Protein AF-A0A1B6GFU1-F1 (afdb_monomer)

Sequence (150 aa):
PLQGCITVLNVLLSLDSAALSLSDLARARELQTTMQTTSKVTQACTLTSIEDAWEVLEELLKCGEVHLALQWFHHSDLINVQHSSQMLLLIGQLLLDLLERGQDISAQELLQLLPSELAVQICENILTRAQSVSCLQQIVHFLQSQATKP

Mean predicted aligned error: 14.7 Å

Structure (mmCIF, N/CA/C/O backbone):
data_AF-A0A1B6GFU1-F1
#
_entry.id   AF-A0A1B6GFU1-F1
#
loop_
_atom_site.group_PDB
_atom_site.id
_atom_site.type_symbol
_atom_site.label_atom_id
_atom_site.label_alt_id
_atom_site.label_comp_id
_atom_site.label_asym_id
_atom_site.label_entity_id
_atom_site.label_seq_id
_atom_site.pdbx_PDB_ins_code
_atom_site.Cartn_x
_atom_site.Cartn_y
_atom_site.Cartn_z
_atom_site.occupancy
_atom_site.B_iso_or_equiv
_atom_site.auth_seq_id
_atom_site.auth_comp_id
_atom_site.auth_asym_id
_atom_site.auth_atom_id
_atom_site.pdbx_PDB_model_num
ATOM 1 N N . PRO A 1 1 ? 34.380 -7.833 -25.700 1.00 48.19 1 PRO A N 1
ATOM 2 C CA . PRO A 1 1 ? 33.732 -7.748 -24.365 1.00 48.19 1 PRO A CA 1
ATOM 3 C C . PRO A 1 1 ? 33.419 -6.302 -23.940 1.00 48.19 1 PRO A C 1
ATOM 5 O O . PRO A 1 1 ? 32.249 -5.962 -23.846 1.00 48.19 1 PRO A O 1
ATOM 8 N N . LEU A 1 2 ? 34.431 -5.436 -23.781 1.00 40.66 2 LEU A N 1
ATOM 9 C CA . LEU A 1 2 ? 34.266 -4.024 -23.383 1.00 40.66 2 LEU A CA 1
ATOM 10 C C . LEU A 1 2 ? 33.412 -3.193 -24.354 1.00 40.66 2 LEU A C 1
ATOM 12 O O . LEU A 1 2 ? 32.540 -2.453 -23.913 1.00 40.66 2 LEU A O 1
ATOM 16 N N . GLN A 1 3 ? 33.600 -3.377 -25.666 1.00 47.41 3 GLN A N 1
ATOM 17 C CA . GLN A 1 3 ? 32.795 -2.698 -26.690 1.00 47.41 3 GLN A CA 1
ATOM 18 C C . GLN A 1 3 ? 31.293 -2.994 -26.534 1.00 47.41 3 GLN A C 1
ATOM 20 O O . GLN A 1 3 ? 30.478 -2.089 -26.645 1.00 47.41 3 GLN A O 1
ATOM 25 N N . GLY A 1 4 ? 30.937 -4.246 -26.214 1.00 50.28 4 GLY A N 1
ATOM 26 C CA . GLY A 1 4 ? 29.546 -4.662 -26.009 1.00 50.28 4 GLY A CA 1
ATOM 27 C C . GLY A 1 4 ? 28.920 -4.031 -24.766 1.00 50.28 4 GLY A C 1
ATOM 28 O O . GLY A 1 4 ? 27.775 -3.595 -24.818 1.00 50.28 4 GLY A O 1
ATOM 29 N N . CYS A 1 5 ? 29.685 -3.893 -23.678 1.00 49.19 5 CYS A N 1
ATOM 30 C CA . CYS A 1 5 ? 29.224 -3.201 -22.471 1.00 49.19 5 CYS A CA 1
ATOM 31 C C . CYS A 1 5 ? 28.971 -1.706 -22.727 1.00 49.19 5 CYS A C 1
ATOM 33 O O . CYS A 1 5 ? 27.973 -1.167 -22.258 1.00 49.19 5 CYS A O 1
ATOM 35 N N . ILE A 1 6 ? 29.838 -1.048 -23.505 1.00 50.94 6 ILE A N 1
ATOM 36 C CA . ILE A 1 6 ? 29.681 0.367 -23.879 1.00 50.94 6 ILE A CA 1
ATOM 37 C C . ILE A 1 6 ? 28.437 0.564 -24.759 1.00 50.94 6 ILE A C 1
ATOM 39 O O . ILE A 1 6 ? 27.685 1.515 -24.557 1.00 50.94 6 ILE A O 1
ATOM 43 N N . THR A 1 7 ? 28.167 -0.352 -25.694 1.00 55.56 7 THR A N 1
ATOM 44 C CA . THR A 1 7 ? 26.957 -0.309 -26.530 1.00 55.56 7 THR A CA 1
ATOM 45 C C . THR A 1 7 ? 25.678 -0.464 -25.703 1.00 55.56 7 THR A C 1
ATOM 47 O O . THR A 1 7 ? 24.736 0.295 -25.911 1.00 55.56 7 THR A O 1
ATOM 50 N N . VAL A 1 8 ? 25.650 -1.379 -24.728 1.00 57.34 8 VAL A N 1
ATOM 51 C CA . VAL A 1 8 ? 24.498 -1.555 -23.824 1.00 57.34 8 VAL A CA 1
ATOM 52 C C . VAL A 1 8 ? 24.265 -0.309 -22.963 1.00 57.34 8 VAL A C 1
ATOM 54 O O . VAL A 1 8 ? 23.133 0.158 -22.868 1.00 57.34 8 VAL A O 1
ATOM 57 N N . LEU A 1 9 ? 25.325 0.277 -22.394 1.00 55.69 9 LEU A N 1
ATOM 58 C CA . LEU A 1 9 ? 25.231 1.506 -21.595 1.00 55.69 9 LEU A CA 1
ATOM 59 C C . LEU A 1 9 ? 24.736 2.702 -22.417 1.00 55.69 9 LEU A C 1
ATOM 61 O O . LEU A 1 9 ? 23.903 3.466 -21.939 1.00 55.69 9 LEU A O 1
ATOM 65 N N . ASN A 1 10 ? 25.187 2.843 -23.664 1.00 55.75 10 ASN A N 1
ATOM 66 C CA . ASN A 1 10 ? 24.722 3.920 -24.536 1.00 55.75 10 ASN A CA 1
ATOM 67 C C . ASN A 1 10 ? 23.234 3.776 -24.890 1.00 55.75 10 ASN A C 1
ATOM 69 O O . ASN A 1 10 ? 22.524 4.772 -24.842 1.00 55.75 10 ASN A O 1
ATOM 73 N N . VAL A 1 11 ? 22.736 2.561 -25.156 1.00 61.16 11 VAL A N 1
ATOM 74 C CA . VAL A 1 11 ? 21.300 2.328 -25.421 1.00 61.16 11 VAL A CA 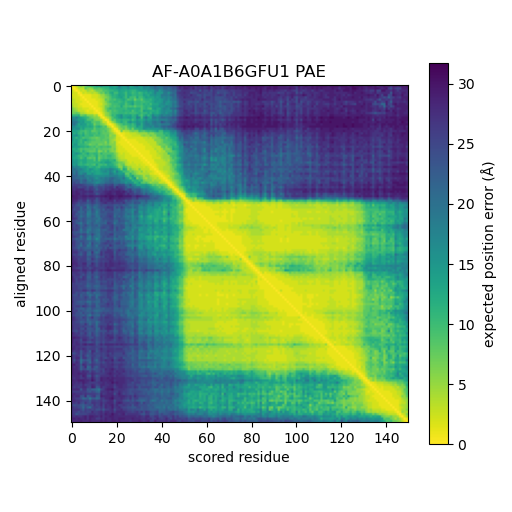1
ATOM 75 C C . VAL A 1 11 ? 20.439 2.595 -24.181 1.00 61.16 11 VAL A C 1
ATOM 77 O O . VAL A 1 11 ? 19.357 3.174 -24.291 1.00 61.16 11 VAL A O 1
ATOM 80 N N . LEU A 1 12 ? 20.935 2.234 -22.994 1.00 54.66 12 LEU A N 1
ATOM 81 C CA . LEU A 1 12 ? 20.284 2.536 -21.715 1.00 54.66 12 LEU A CA 1
ATOM 82 C C . LEU A 1 12 ? 20.161 4.042 -21.440 1.00 54.66 12 LEU A C 1
ATOM 84 O O . LEU A 1 12 ? 19.208 4.467 -20.788 1.00 54.66 12 LEU A O 1
ATOM 88 N N . LEU A 1 13 ? 21.116 4.837 -21.929 1.00 58.75 13 LEU A N 1
ATOM 89 C CA . LEU A 1 13 ? 21.181 6.283 -21.715 1.00 58.75 13 LEU A CA 1
ATOM 90 C C . LEU A 1 13 ? 20.493 7.104 -22.821 1.00 58.75 13 LEU A C 1
ATOM 92 O O . LEU A 1 13 ? 20.108 8.239 -22.553 1.00 58.75 13 LEU A O 1
ATOM 96 N N . SER A 1 14 ? 20.326 6.567 -24.038 1.00 59.09 14 SER A N 1
ATOM 97 C CA . SER A 1 14 ? 19.830 7.331 -25.199 1.00 59.09 14 SER A CA 1
ATOM 98 C C . SER A 1 14 ? 18.444 6.934 -25.729 1.00 59.09 14 SER A C 1
ATOM 100 O O . SER A 1 14 ? 17.930 7.643 -26.591 1.00 59.09 14 SER A O 1
ATOM 102 N N . LEU A 1 15 ? 17.829 5.837 -25.253 1.00 53.56 15 LEU A N 1
ATOM 103 C CA . LEU A 1 15 ? 16.581 5.253 -25.799 1.00 53.56 15 LEU A CA 1
ATOM 104 C C . LEU A 1 15 ? 16.641 4.890 -27.300 1.00 53.56 15 LEU A C 1
ATOM 106 O O . LEU A 1 15 ? 15.610 4.574 -27.898 1.00 53.56 15 LEU A O 1
ATOM 110 N N . ASP A 1 16 ? 17.826 4.881 -27.915 1.00 53.25 16 ASP A N 1
ATOM 111 C CA . ASP A 1 16 ? 17.965 4.591 -29.340 1.00 53.25 16 ASP A CA 1
ATOM 112 C C . ASP A 1 16 ? 18.137 3.078 -29.570 1.00 53.25 16 ASP A C 1
ATOM 114 O O . ASP A 1 16 ? 19.160 2.471 -29.250 1.00 53.25 16 ASP A O 1
ATOM 118 N N . SER A 1 17 ? 17.077 2.440 -30.069 1.00 52.62 17 SER A N 1
ATOM 119 C CA . SER A 1 17 ? 16.914 0.975 -30.129 1.00 52.62 17 SER A CA 1
ATOM 120 C C . SER A 1 17 ? 17.580 0.290 -31.332 1.00 52.62 17 SER A C 1
ATOM 122 O O . SER A 1 17 ? 17.458 -0.923 -31.494 1.00 52.62 17 SER A O 1
ATOM 124 N N . ALA A 1 18 ? 18.302 1.031 -32.174 1.00 54.84 18 ALA A N 1
ATOM 125 C CA . ALA A 1 18 ? 18.751 0.542 -33.480 1.00 54.84 18 ALA A CA 1
ATOM 126 C C . ALA A 1 18 ? 19.968 -0.414 -33.459 1.00 54.84 18 ALA A C 1
ATOM 128 O O . ALA A 1 18 ? 20.342 -0.932 -34.510 1.00 54.84 18 ALA A O 1
ATOM 129 N N . ALA A 1 19 ? 20.601 -0.664 -32.303 1.00 56.16 19 ALA A N 1
ATOM 130 C CA . ALA A 1 19 ? 21.915 -1.324 -32.240 1.00 56.16 19 ALA A CA 1
ATOM 131 C C . ALA A 1 19 ? 21.983 -2.658 -31.464 1.00 56.16 19 ALA A C 1
ATOM 133 O O . ALA A 1 19 ? 23.060 -3.251 -31.396 1.00 56.16 19 ALA A O 1
ATOM 134 N N . LEU A 1 20 ? 20.885 -3.152 -30.877 1.00 55.84 20 LEU A N 1
ATOM 135 C CA . LEU A 1 20 ? 20.893 -4.371 -30.048 1.00 55.84 20 LEU A CA 1
ATOM 136 C C . LEU A 1 20 ? 19.952 -5.453 -30.584 1.00 55.84 20 LEU A C 1
ATOM 138 O O . LEU A 1 20 ? 18.882 -5.165 -31.117 1.00 55.84 20 LEU A O 1
ATOM 142 N N . SER A 1 21 ? 20.335 -6.719 -30.393 1.00 63.59 21 SER A N 1
ATOM 143 C CA . SER A 1 21 ? 19.413 -7.841 -30.586 1.00 63.59 21 SER A CA 1
ATOM 144 C C . SER A 1 21 ? 18.257 -7.741 -29.576 1.00 63.59 21 SER A C 1
ATOM 146 O O . SER A 1 21 ? 18.438 -7.231 -28.468 1.00 63.59 21 SER A O 1
ATOM 148 N N . LEU A 1 22 ? 17.067 -8.245 -29.920 1.00 57.72 22 LEU A N 1
ATOM 149 C CA . LEU A 1 22 ? 15.882 -8.205 -29.040 1.00 57.72 22 LEU A CA 1
ATOM 150 C C . LEU A 1 22 ? 16.151 -8.784 -27.635 1.00 57.72 22 LEU A C 1
ATOM 152 O O . LEU A 1 22 ? 15.654 -8.256 -26.644 1.00 57.72 22 LEU A O 1
ATOM 156 N N . SER A 1 23 ? 16.975 -9.833 -27.555 1.00 58.62 23 SER A N 1
ATOM 157 C CA . SER A 1 23 ? 17.436 -10.455 -26.303 1.00 58.62 23 SER A CA 1
ATOM 158 C C . SER A 1 23 ? 18.217 -9.476 -25.425 1.00 58.62 23 SER A C 1
ATOM 160 O O . SER A 1 23 ? 17.985 -9.375 -24.219 1.00 58.62 23 SER A O 1
ATOM 162 N N . ASP A 1 24 ? 19.144 -8.743 -26.036 1.00 59.44 24 ASP A N 1
ATOM 163 C CA . ASP A 1 24 ? 20.035 -7.840 -25.311 1.00 59.44 24 ASP A CA 1
ATOM 164 C C . ASP A 1 24 ? 19.315 -6.549 -24.923 1.00 59.44 24 ASP A C 1
ATOM 166 O O . ASP A 1 24 ? 19.584 -5.991 -23.865 1.00 59.44 24 ASP A O 1
ATOM 170 N N . LEU A 1 25 ? 18.337 -6.120 -25.725 1.00 58.91 25 LEU A N 1
ATOM 171 C CA . LEU A 1 25 ? 17.454 -5.005 -25.398 1.00 58.91 25 LEU A CA 1
ATOM 172 C C . LEU A 1 25 ? 16.534 -5.342 -24.214 1.00 58.91 25 LEU A C 1
ATOM 174 O O . LEU A 1 25 ? 16.334 -4.497 -23.344 1.00 58.91 25 LEU A O 1
ATOM 178 N N . ALA A 1 26 ? 16.021 -6.575 -24.137 1.00 57.38 26 ALA A N 1
ATOM 179 C CA . ALA A 1 26 ? 15.233 -7.039 -22.995 1.00 57.38 26 ALA A CA 1
ATOM 180 C C . ALA A 1 26 ? 16.062 -7.062 -21.699 1.00 57.38 26 ALA A C 1
ATOM 182 O O . ALA A 1 26 ? 15.632 -6.484 -20.704 1.00 57.38 26 ALA A O 1
ATOM 183 N N . ARG A 1 27 ? 17.281 -7.625 -21.730 1.00 60.91 27 ARG A N 1
ATOM 184 C CA . ARG A 1 27 ? 18.199 -7.594 -20.572 1.00 60.91 27 ARG A CA 1
ATOM 185 C C . ARG A 1 27 ? 18.638 -6.185 -20.200 1.00 60.91 27 ARG A C 1
ATOM 187 O O . ARG A 1 27 ? 18.766 -5.882 -19.021 1.00 60.91 27 ARG A O 1
ATOM 194 N N . ALA A 1 28 ? 18.874 -5.320 -21.185 1.00 56.59 28 ALA A N 1
ATOM 195 C CA . ALA A 1 28 ? 19.203 -3.925 -20.928 1.00 56.59 28 ALA A CA 1
ATOM 196 C C . ALA A 1 28 ? 18.035 -3.222 -20.225 1.00 56.59 28 ALA A C 1
ATOM 198 O O . ALA A 1 28 ? 18.250 -2.577 -19.208 1.00 56.59 28 ALA A O 1
ATOM 199 N N . ARG A 1 29 ? 16.794 -3.403 -20.694 1.00 61.44 29 ARG A N 1
ATOM 200 C CA . ARG A 1 29 ? 15.603 -2.857 -20.024 1.00 61.44 29 ARG A CA 1
ATOM 201 C C . ARG A 1 29 ? 15.415 -3.415 -18.621 1.00 61.44 29 ARG A C 1
ATOM 203 O O . ARG A 1 29 ? 15.145 -2.637 -17.720 1.00 61.44 29 ARG A O 1
ATOM 210 N N . GLU A 1 30 ? 15.609 -4.714 -18.422 1.00 62.69 30 GLU A N 1
ATOM 211 C CA . GLU A 1 30 ? 15.568 -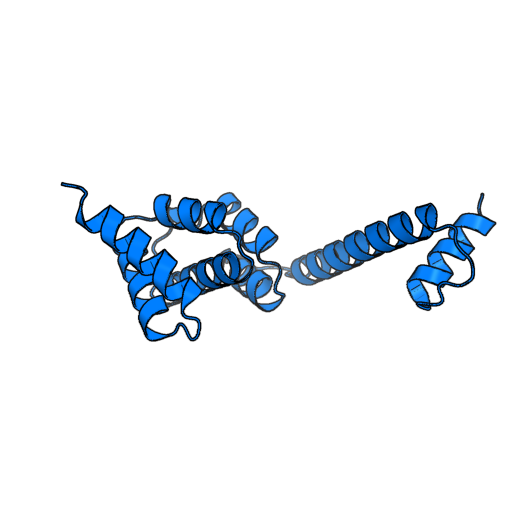5.332 -17.095 1.00 62.69 30 GLU A CA 1
ATOM 212 C C . GLU A 1 30 ? 16.610 -4.701 -16.163 1.00 62.69 30 GLU A C 1
ATOM 214 O O . GLU A 1 30 ? 16.260 -4.241 -15.081 1.00 62.69 30 GLU A O 1
ATOM 219 N N . LEU A 1 31 ? 17.857 -4.546 -16.625 1.00 65.38 31 LEU A N 1
ATOM 220 C CA . LEU A 1 31 ? 18.916 -3.862 -15.881 1.00 65.38 31 LEU A CA 1
ATOM 221 C C . LEU A 1 31 ? 18.571 -2.389 -15.614 1.00 65.38 31 LEU A C 1
ATOM 223 O O . LEU A 1 31 ? 18.843 -1.893 -14.527 1.00 65.38 31 LEU A O 1
ATOM 227 N N . GLN A 1 32 ? 17.957 -1.686 -16.571 1.00 61.38 32 GLN A N 1
ATOM 228 C CA . GLN A 1 32 ? 17.491 -0.309 -16.395 1.00 61.38 32 GLN A CA 1
ATOM 229 C C . GLN A 1 32 ? 16.425 -0.227 -15.315 1.00 61.38 32 GLN A C 1
ATOM 231 O O . GLN A 1 32 ? 16.500 0.645 -14.457 1.00 61.38 32 GLN A O 1
ATOM 236 N N . THR A 1 33 ? 15.450 -1.135 -15.353 1.00 63.41 33 THR A N 1
ATOM 237 C CA . THR A 1 33 ? 14.395 -1.232 -14.355 1.00 63.41 33 THR A CA 1
ATOM 238 C C . THR A 1 33 ? 15.011 -1.518 -13.000 1.00 63.41 33 THR A C 1
ATOM 240 O O . THR A 1 33 ? 14.725 -0.770 -12.078 1.00 63.41 33 THR A O 1
ATOM 243 N N . THR A 1 34 ? 15.925 -2.487 -12.890 1.00 66.12 34 THR A N 1
ATOM 244 C CA . THR A 1 34 ? 16.664 -2.767 -11.653 1.00 66.12 34 THR A CA 1
ATOM 245 C C . THR A 1 34 ? 17.476 -1.563 -11.187 1.00 66.12 34 THR A C 1
ATOM 247 O O . THR A 1 34 ? 17.476 -1.265 -10.003 1.00 66.12 34 THR A O 1
ATOM 250 N N . MET A 1 35 ? 18.161 -0.836 -12.071 1.00 61.16 35 MET A N 1
ATOM 251 C CA . MET A 1 35 ? 18.939 0.350 -11.700 1.00 61.16 35 MET A CA 1
ATOM 252 C C . MET A 1 35 ? 18.050 1.525 -11.302 1.00 61.16 35 MET A C 1
ATOM 254 O O . MET A 1 35 ? 18.419 2.270 -10.405 1.00 61.16 35 MET A O 1
ATOM 258 N N . GLN A 1 36 ? 16.889 1.703 -11.932 1.00 60.25 36 GLN A N 1
ATOM 259 C CA . GLN A 1 36 ? 15.923 2.740 -11.576 1.00 60.25 36 GLN A CA 1
ATOM 260 C C . GLN A 1 36 ? 15.213 2.411 -10.267 1.00 60.25 36 GLN A C 1
ATOM 262 O O . GLN A 1 36 ? 15.124 3.287 -9.416 1.00 60.25 36 GLN A O 1
ATOM 267 N N . THR A 1 37 ? 14.762 1.170 -10.066 1.00 59.31 37 THR A N 1
ATOM 268 C CA . THR A 1 37 ? 14.204 0.734 -8.780 1.00 59.31 37 THR A CA 1
ATOM 269 C C . THR A 1 37 ? 15.269 0.796 -7.703 1.00 59.31 37 THR A C 1
ATOM 271 O O . THR A 1 37 ? 15.028 1.408 -6.677 1.00 59.31 37 THR A O 1
ATOM 274 N N . THR A 1 38 ? 16.486 0.308 -7.954 1.00 59.78 38 THR A N 1
ATOM 275 C CA . THR A 1 38 ? 17.603 0.452 -7.009 1.00 59.78 38 THR A CA 1
ATOM 276 C C . THR A 1 38 ? 17.924 1.920 -6.767 1.00 59.78 38 THR A C 1
ATOM 278 O O . THR A 1 38 ? 18.113 2.289 -5.630 1.00 59.78 38 THR A O 1
ATOM 281 N N . SER A 1 39 ? 17.940 2.801 -7.768 1.00 53.69 39 SER A N 1
ATOM 282 C CA . SER A 1 39 ? 18.208 4.232 -7.564 1.00 53.69 39 SER A CA 1
ATOM 283 C C . SER A 1 39 ? 17.096 4.927 -6.784 1.00 53.69 39 SER A C 1
ATOM 285 O O . SER A 1 39 ? 17.404 5.787 -5.969 1.00 53.69 39 SER A O 1
ATOM 287 N N . LYS A 1 40 ? 15.825 4.584 -7.017 1.00 56.19 40 LYS A N 1
ATOM 288 C CA . LYS A 1 40 ? 14.690 5.100 -6.242 1.00 56.19 40 LYS A CA 1
ATOM 289 C C . LYS A 1 40 ? 14.710 4.571 -4.816 1.00 56.19 40 LYS A C 1
ATOM 291 O O . LYS A 1 40 ? 14.506 5.344 -3.896 1.00 56.19 40 LYS A O 1
ATOM 296 N N . VAL A 1 41 ? 15.030 3.290 -4.636 1.00 54.16 41 VAL A N 1
ATOM 297 C CA . VAL A 1 41 ? 15.228 2.668 -3.325 1.00 54.16 41 VAL A CA 1
ATOM 298 C C . VAL A 1 41 ? 16.412 3.305 -2.622 1.00 54.16 41 VAL A C 1
ATOM 300 O O . VAL A 1 41 ? 16.276 3.690 -1.481 1.00 54.16 41 VAL A O 1
ATOM 303 N N . THR A 1 42 ? 17.541 3.528 -3.289 1.00 52.53 42 THR A N 1
ATOM 304 C CA . THR A 1 42 ? 18.713 4.184 -2.701 1.00 52.53 42 THR A CA 1
ATOM 305 C C . THR A 1 42 ? 18.446 5.661 -2.412 1.00 52.53 42 THR A C 1
ATOM 307 O O . THR A 1 42 ? 18.930 6.161 -1.406 1.00 52.53 42 THR A O 1
ATOM 310 N N . GLN A 1 43 ? 17.643 6.354 -3.229 1.00 48.19 43 GLN A N 1
ATOM 311 C CA . GLN A 1 43 ? 17.167 7.712 -2.934 1.00 48.19 43 GLN A CA 1
ATOM 312 C C . GLN A 1 43 ? 16.193 7.728 -1.745 1.00 48.19 43 GLN A C 1
ATOM 314 O O . GLN A 1 43 ? 16.301 8.602 -0.886 1.00 48.19 43 GLN A O 1
ATOM 319 N N . ALA A 1 44 ? 15.331 6.718 -1.627 1.00 48.25 44 ALA A N 1
ATOM 320 C CA . ALA A 1 44 ? 14.544 6.446 -0.429 1.00 48.25 44 ALA A CA 1
ATOM 321 C C . ALA A 1 44 ? 15.412 5.930 0.740 1.00 48.25 44 ALA A C 1
ATOM 323 O O . ALA A 1 44 ? 15.014 6.026 1.884 1.00 48.25 44 ALA A O 1
ATOM 324 N N . CYS A 1 45 ? 16.627 5.432 0.512 1.00 41.22 45 CYS A N 1
ATOM 325 C CA . CYS A 1 45 ? 17.574 5.040 1.561 1.00 41.22 45 CYS A CA 1
ATOM 326 C C . CYS A 1 45 ? 18.581 6.151 1.904 1.00 41.22 45 CYS A C 1
ATOM 328 O O . CYS A 1 45 ? 19.308 6.020 2.884 1.00 41.22 45 CYS A O 1
ATOM 330 N N . THR A 1 46 ? 18.584 7.281 1.183 1.00 41.41 46 THR A N 1
ATOM 331 C CA . THR A 1 46 ? 19.132 8.562 1.676 1.00 41.41 46 THR A CA 1
ATOM 332 C C . THR A 1 46 ? 18.247 9.204 2.751 1.00 41.41 46 THR A C 1
ATOM 334 O O . THR A 1 46 ? 18.478 10.348 3.131 1.00 41.41 46 THR A O 1
ATOM 337 N N . LEU A 1 47 ? 17.286 8.459 3.307 1.00 43.12 47 LEU A N 1
ATOM 338 C CA . LEU A 1 47 ? 16.722 8.695 4.634 1.00 43.12 47 LEU A CA 1
ATOM 339 C C . LEU A 1 47 ? 17.800 8.391 5.689 1.00 43.12 47 LEU A C 1
ATOM 341 O O . LEU A 1 47 ? 17.776 7.401 6.418 1.00 43.12 47 LEU A O 1
ATOM 345 N N . THR A 1 48 ? 18.817 9.247 5.737 1.00 38.47 48 THR A N 1
ATOM 346 C CA . THR A 1 48 ? 19.740 9.325 6.863 1.00 38.47 48 THR A CA 1
ATOM 347 C C . THR A 1 48 ? 18.943 9.815 8.070 1.00 38.47 48 THR A C 1
ATOM 349 O O . THR A 1 48 ? 18.550 10.977 8.090 1.00 38.47 48 THR A O 1
ATOM 352 N N . SER A 1 49 ? 18.733 8.932 9.054 1.00 43.72 49 SER A N 1
ATOM 353 C CA . SER A 1 49 ? 17.992 9.168 10.307 1.00 43.72 49 SER A CA 1
ATOM 354 C C . SER A 1 49 ? 16.472 9.288 10.154 1.00 43.72 49 SER A C 1
ATOM 356 O O . SER A 1 49 ? 15.935 10.388 10.244 1.00 43.72 49 SER A O 1
ATOM 358 N N . ILE A 1 50 ? 15.764 8.164 10.037 1.00 46.25 50 ILE A N 1
ATOM 359 C CA . ILE A 1 50 ? 14.332 8.136 10.353 1.00 46.25 50 ILE A CA 1
ATOM 360 C C . ILE A 1 50 ? 14.070 6.993 11.329 1.00 46.25 50 ILE A C 1
ATOM 362 O O . ILE A 1 50 ? 14.194 5.819 10.991 1.00 46.25 50 ILE A O 1
ATOM 366 N N . GLU A 1 51 ? 13.763 7.371 12.569 1.00 56.59 51 GLU A N 1
ATOM 367 C CA . GLU A 1 51 ? 13.363 6.476 13.660 1.00 56.59 51 GLU A CA 1
ATOM 368 C C . GLU A 1 51 ? 11.919 5.959 13.487 1.00 56.59 51 GLU A C 1
ATOM 370 O O . GLU A 1 51 ? 11.495 5.084 14.240 1.00 56.59 51 GLU A O 1
ATOM 375 N N . ASP A 1 52 ? 11.173 6.452 12.488 1.00 76.62 52 ASP A N 1
ATOM 376 C CA . ASP A 1 52 ? 9.761 6.131 12.284 1.00 76.62 52 ASP A CA 1
ATOM 377 C C . ASP A 1 52 ? 9.510 5.285 11.022 1.00 76.62 52 ASP A C 1
ATOM 379 O O . ASP A 1 52 ? 9.567 5.744 9.879 1.00 76.62 52 ASP A O 1
ATOM 383 N N . ALA A 1 53 ? 9.179 4.013 11.236 1.00 82.06 53 ALA A N 1
ATOM 384 C CA . ALA A 1 53 ? 8.835 3.079 10.170 1.00 82.06 53 ALA A CA 1
ATOM 385 C C . ALA A 1 53 ? 7.592 3.503 9.356 1.00 82.06 53 ALA A C 1
ATOM 387 O O . ALA A 1 53 ? 7.437 3.045 8.219 1.00 82.06 53 ALA A O 1
ATOM 388 N N . TRP A 1 54 ? 6.739 4.389 9.883 1.00 87.25 54 TRP A N 1
ATOM 389 C CA . TRP A 1 54 ? 5.582 4.926 9.161 1.00 87.25 54 TRP A CA 1
ATOM 390 C C . TRP A 1 54 ? 5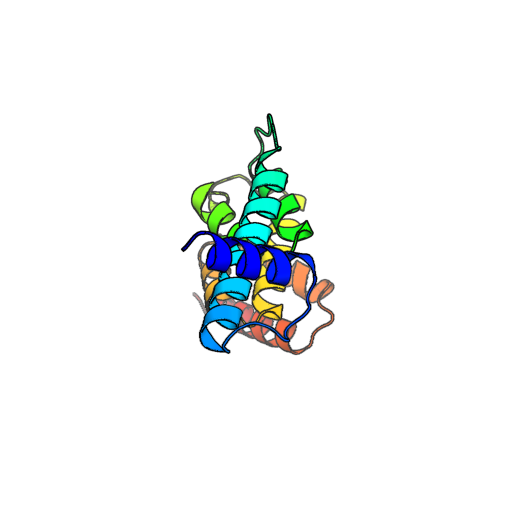.952 5.986 8.125 1.00 87.25 54 TRP A C 1
ATOM 392 O O . TRP A 1 54 ? 5.348 6.008 7.054 1.00 87.25 54 TRP A O 1
ATOM 402 N N . GLU A 1 55 ? 6.964 6.815 8.390 1.00 85.44 55 GLU A N 1
ATOM 403 C CA . GLU A 1 55 ? 7.448 7.804 7.415 1.00 85.44 55 GLU A CA 1
ATOM 404 C C . GLU A 1 55 ? 8.051 7.108 6.188 1.00 85.44 55 GLU A C 1
ATOM 406 O O . GLU A 1 55 ? 7.792 7.494 5.049 1.00 85.44 55 GLU A O 1
ATOM 411 N N . VAL A 1 56 ? 8.785 6.012 6.406 1.00 82.94 56 VAL A N 1
ATOM 412 C CA . VAL A 1 56 ? 9.320 5.187 5.312 1.00 82.94 56 VAL A CA 1
ATOM 413 C C . VAL A 1 56 ? 8.186 4.573 4.485 1.00 82.94 56 VAL A C 1
ATOM 415 O O . VAL A 1 56 ? 8.248 4.579 3.256 1.00 82.94 56 VAL A O 1
ATOM 418 N N . LEU A 1 57 ? 7.125 4.081 5.136 1.00 86.88 57 LEU A N 1
ATOM 419 C CA . LEU A 1 57 ? 5.949 3.562 4.437 1.00 86.88 57 LEU A CA 1
ATOM 420 C C . LEU A 1 57 ? 5.275 4.648 3.585 1.00 86.88 57 LEU A C 1
ATOM 422 O O . LEU A 1 57 ? 4.929 4.397 2.431 1.00 86.88 57 LEU A O 1
ATOM 426 N N . GLU A 1 58 ? 5.110 5.850 4.137 1.00 87.88 58 GLU A N 1
ATOM 427 C CA . GLU A 1 58 ? 4.517 6.986 3.434 1.00 87.88 58 GLU A CA 1
ATOM 428 C C . GLU A 1 58 ? 5.321 7.368 2.183 1.00 87.88 58 GLU A C 1
ATOM 430 O O . GLU A 1 58 ? 4.740 7.545 1.110 1.00 87.88 58 GLU A O 1
ATOM 435 N N . GLU A 1 59 ? 6.649 7.443 2.285 1.00 83.25 59 GLU A N 1
ATOM 436 C CA . GLU A 1 59 ? 7.507 7.764 1.140 1.00 83.25 59 GLU A CA 1
ATOM 437 C C . GLU A 1 59 ? 7.479 6.671 0.063 1.00 83.25 59 GLU A C 1
ATOM 439 O O . GLU A 1 59 ? 7.378 6.977 -1.128 1.00 83.25 59 GLU A O 1
ATOM 444 N N . LEU A 1 60 ? 7.467 5.390 0.450 1.00 82.31 60 LEU A N 1
ATOM 445 C CA . LEU A 1 60 ? 7.331 4.285 -0.508 1.00 82.31 60 LEU A CA 1
ATOM 446 C C . LEU A 1 60 ? 6.008 4.362 -1.288 1.00 82.31 60 LEU A C 1
ATOM 448 O O . LEU A 1 60 ? 5.997 4.147 -2.506 1.00 82.31 60 LEU A O 1
ATOM 452 N N . LEU A 1 61 ? 4.911 4.720 -0.613 1.00 86.19 61 LEU A N 1
ATOM 453 C CA . LEU A 1 61 ? 3.609 4.930 -1.249 1.00 86.19 61 LEU A CA 1
ATOM 454 C C . LEU A 1 61 ? 3.613 6.161 -2.167 1.00 86.19 61 LEU A C 1
ATOM 456 O O . LEU A 1 61 ? 3.166 6.062 -3.310 1.00 86.19 61 LEU A O 1
ATOM 460 N N . LYS A 1 62 ? 4.203 7.291 -1.743 1.00 81.69 62 LYS A N 1
ATOM 461 C CA . LYS A 1 62 ? 4.369 8.489 -2.595 1.00 81.69 62 LYS A CA 1
ATOM 462 C C . LYS A 1 62 ? 5.172 8.200 -3.863 1.00 81.69 62 LYS A C 1
ATOM 464 O O . LYS A 1 62 ? 4.859 8.732 -4.927 1.00 81.69 62 LYS A O 1
ATOM 469 N N . CYS A 1 63 ? 6.190 7.344 -3.775 1.00 78.94 63 CYS A N 1
ATOM 470 C CA . CYS A 1 63 ? 6.981 6.911 -4.927 1.00 78.94 63 CYS A CA 1
ATOM 471 C C . CYS A 1 63 ? 6.263 5.886 -5.824 1.00 78.94 63 CYS A C 1
ATOM 473 O O . CYS A 1 63 ? 6.774 5.554 -6.899 1.00 78.94 63 CYS A O 1
ATOM 475 N N . GLY A 1 64 ? 5.093 5.384 -5.412 1.00 78.31 64 GLY A N 1
ATOM 476 C CA . GLY A 1 64 ? 4.341 4.354 -6.123 1.00 78.31 64 GLY A CA 1
ATOM 477 C C . GLY A 1 64 ? 4.987 2.966 -6.052 1.00 78.31 64 GLY A C 1
ATOM 478 O O . GLY A 1 64 ? 4.671 2.100 -6.875 1.00 78.31 64 GLY A O 1
ATOM 479 N N . GLU A 1 65 ? 5.881 2.731 -5.093 1.00 80.88 65 GLU A N 1
ATOM 480 C CA . GLU A 1 65 ? 6.593 1.465 -4.901 1.00 80.88 65 GLU A CA 1
ATOM 481 C C . GLU A 1 65 ? 5.799 0.538 -3.960 1.00 80.88 65 GLU A C 1
ATOM 483 O O . GLU A 1 65 ? 6.259 0.114 -2.903 1.00 80.88 65 GLU A O 1
ATOM 488 N N . VAL A 1 66 ? 4.566 0.216 -4.360 1.00 86.25 66 VAL A N 1
ATOM 489 C CA . VAL A 1 66 ? 3.549 -0.474 -3.538 1.00 86.25 66 VAL A CA 1
ATOM 490 C C . VAL A 1 66 ? 4.009 -1.850 -3.041 1.00 86.25 66 VAL A C 1
ATOM 492 O O . VAL A 1 66 ? 3.752 -2.224 -1.901 1.00 86.25 66 VAL A O 1
ATOM 495 N N . HIS A 1 67 ? 4.744 -2.599 -3.868 1.00 83.25 67 HIS A N 1
ATOM 496 C CA . HIS A 1 67 ? 5.283 -3.900 -3.465 1.00 83.25 67 HIS A CA 1
ATOM 497 C C . HIS A 1 67 ? 6.319 -3.771 -2.339 1.00 83.25 67 HIS A C 1
ATOM 499 O O . HIS A 1 67 ? 6.315 -4.564 -1.398 1.00 83.25 67 HIS A O 1
ATOM 505 N N . LEU A 1 68 ? 7.179 -2.751 -2.415 1.00 81.25 68 LEU A N 1
ATOM 506 C CA . LEU A 1 68 ? 8.170 -2.470 -1.379 1.00 81.25 68 LEU A CA 1
ATOM 507 C C . LEU A 1 68 ? 7.503 -1.926 -0.116 1.00 81.25 68 LEU A C 1
ATOM 509 O O . LEU A 1 68 ? 7.895 -2.314 0.979 1.00 81.25 68 LEU A O 1
ATOM 513 N N . ALA A 1 69 ? 6.462 -1.101 -0.261 1.00 85.19 69 ALA A N 1
ATOM 514 C CA . ALA A 1 69 ? 5.647 -0.635 0.858 1.00 85.19 69 ALA A CA 1
ATOM 515 C C . ALA A 1 69 ? 5.026 -1.811 1.632 1.00 85.19 69 ALA A C 1
ATOM 517 O O . ALA A 1 69 ? 5.115 -1.850 2.857 1.00 85.19 69 ALA A O 1
ATOM 518 N N . LEU A 1 70 ? 4.480 -2.814 0.933 1.00 87.81 70 LEU A N 1
ATOM 519 C CA . LEU A 1 70 ? 3.941 -4.021 1.566 1.00 87.81 70 LEU A CA 1
ATOM 520 C C . LEU A 1 70 ? 5.031 -4.850 2.268 1.00 87.81 70 LEU A C 1
ATOM 522 O O . LEU A 1 70 ? 4.850 -5.276 3.407 1.00 87.81 70 LEU A O 1
ATOM 526 N N . GLN A 1 71 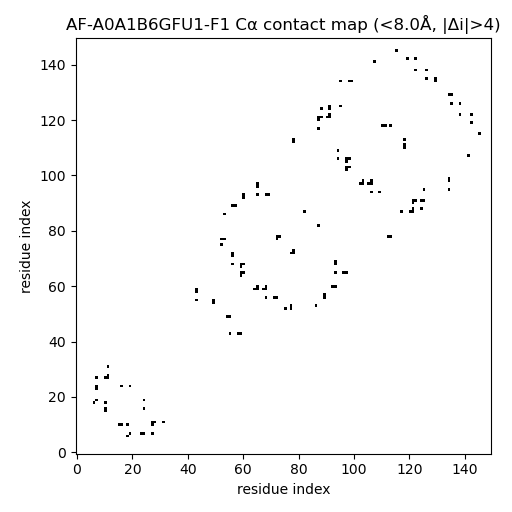? 6.182 -5.062 1.621 1.00 83.81 71 GLN A N 1
ATOM 527 C CA . GLN A 1 71 ? 7.304 -5.780 2.240 1.00 83.81 71 GLN A CA 1
ATOM 528 C C . GLN A 1 71 ? 7.821 -5.070 3.494 1.00 83.81 71 GLN A C 1
ATOM 530 O O . GLN A 1 71 ? 8.074 -5.720 4.508 1.00 83.81 71 GLN A O 1
ATOM 535 N N . TRP A 1 72 ? 7.943 -3.744 3.435 1.00 86.19 72 TRP A N 1
ATOM 536 C CA . TRP A 1 72 ? 8.337 -2.915 4.566 1.00 86.19 72 TRP A CA 1
ATOM 537 C C . TRP A 1 72 ? 7.322 -3.004 5.705 1.00 86.19 72 TRP A C 1
ATOM 539 O O . TRP A 1 72 ? 7.706 -3.251 6.844 1.00 86.19 72 TRP A O 1
ATOM 549 N N . PHE A 1 73 ? 6.026 -2.907 5.392 1.00 87.06 73 PHE A N 1
ATOM 550 C CA . PHE A 1 73 ? 4.947 -3.028 6.370 1.00 87.06 73 PHE A CA 1
ATOM 551 C C . PHE A 1 73 ? 5.043 -4.322 7.194 1.00 87.06 73 PHE A C 1
ATOM 553 O O . PHE A 1 73 ? 4.915 -4.287 8.419 1.00 87.06 73 PHE A O 1
ATOM 560 N N . HIS A 1 74 ? 5.330 -5.452 6.538 1.00 84.56 74 HIS A N 1
ATOM 561 C CA . HIS A 1 74 ? 5.547 -6.730 7.220 1.00 84.56 74 HIS A CA 1
ATOM 562 C C . HIS A 1 74 ? 6.876 -6.789 7.977 1.00 84.56 74 HIS A C 1
ATOM 564 O O . HIS A 1 74 ? 6.922 -7.305 9.091 1.00 84.56 74 HIS A O 1
ATOM 570 N N . HIS A 1 75 ? 7.960 -6.288 7.384 1.00 83.69 75 HIS A N 1
ATOM 571 C CA . HIS A 1 75 ? 9.289 -6.343 7.992 1.00 83.69 75 HIS A CA 1
ATOM 572 C C . HIS A 1 75 ? 9.381 -5.516 9.279 1.00 83.69 75 HIS A C 1
ATOM 574 O O . HIS A 1 75 ? 10.003 -5.947 10.248 1.00 83.69 75 HIS A O 1
ATOM 580 N N . SER A 1 76 ? 8.743 -4.348 9.289 1.00 80.50 76 SER A N 1
ATOM 581 C CA . SER A 1 76 ? 8.740 -3.408 10.411 1.00 80.50 76 SER A CA 1
ATOM 582 C C . SER A 1 76 ? 7.678 -3.717 11.469 1.00 80.50 76 SER A C 1
ATOM 584 O O . SER A 1 76 ? 7.513 -2.932 12.398 1.00 80.50 76 SER A O 1
ATOM 586 N N . ASP A 1 77 ? 6.956 -4.834 11.328 1.00 82.19 77 ASP A N 1
ATOM 587 C CA . ASP A 1 77 ? 5.900 -5.290 12.240 1.00 82.19 77 ASP A CA 1
ATOM 588 C C . ASP A 1 77 ? 4.857 -4.204 12.574 1.00 82.19 77 ASP A C 1
ATOM 590 O O . ASP A 1 77 ? 4.377 -4.073 13.703 1.00 82.19 77 ASP A O 1
ATOM 594 N N . LEU A 1 78 ? 4.473 -3.412 11.562 1.00 83.38 78 LEU A N 1
ATOM 595 C CA . LEU A 1 78 ? 3.552 -2.276 11.720 1.00 83.38 78 LEU A CA 1
ATOM 596 C C . LEU A 1 78 ? 2.125 -2.690 12.131 1.00 83.38 78 LEU A C 1
ATOM 598 O O . LEU A 1 78 ? 1.288 -1.847 12.459 1.00 83.38 78 LEU A O 1
ATOM 602 N N . ILE A 1 79 ? 1.849 -3.995 12.149 1.00 81.88 79 ILE A N 1
ATOM 603 C CA . ILE A 1 79 ? 0.592 -4.593 12.603 1.00 81.88 79 ILE A CA 1
ATOM 604 C C . ILE A 1 79 ? 0.452 -4.512 14.127 1.00 81.88 79 ILE A C 1
ATOM 606 O O . ILE A 1 79 ? -0.655 -4.317 14.617 1.00 81.88 79 ILE A O 1
ATOM 610 N N . ASN A 1 80 ? 1.545 -4.640 14.885 1.00 77.81 80 ASN A N 1
ATOM 611 C CA . ASN A 1 80 ? 1.494 -4.770 16.349 1.00 77.81 80 ASN A CA 1
ATOM 612 C C . ASN A 1 80 ? 1.679 -3.439 17.099 1.00 77.81 80 ASN A C 1
ATOM 614 O O . ASN A 1 80 ? 1.774 -3.411 18.328 1.00 77.81 80 ASN A O 1
ATOM 618 N N . VAL A 1 81 ? 1.731 -2.327 16.370 1.00 80.44 81 VAL A N 1
ATOM 619 C CA . VAL A 1 81 ? 1.903 -0.979 16.923 1.00 80.44 81 VAL A CA 1
ATOM 620 C C . VAL A 1 81 ? 0.532 -0.348 17.167 1.00 80.44 81 VAL A C 1
ATOM 622 O O . VAL A 1 81 ? -0.429 -0.672 16.480 1.00 80.44 81 VAL A O 1
ATOM 625 N N . GLN A 1 82 ? 0.404 0.566 18.133 1.00 78.19 82 GLN A N 1
ATOM 626 C CA . GLN A 1 82 ? -0.849 1.311 18.301 1.00 78.19 82 GLN A CA 1
ATOM 627 C C . GLN A 1 82 ? -1.119 2.189 17.075 1.00 78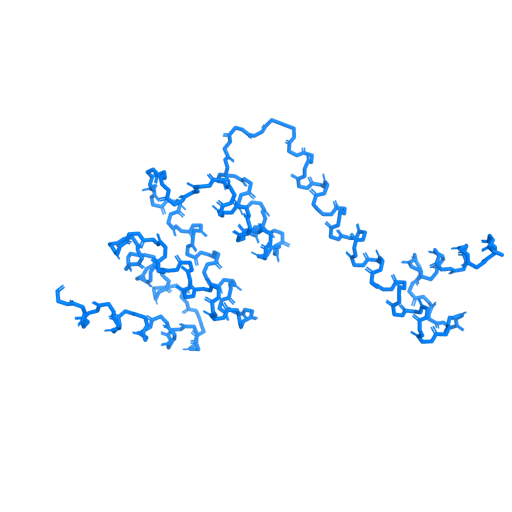.19 82 GLN A C 1
ATOM 629 O O . GLN A 1 82 ? -0.344 3.098 16.781 1.00 78.19 82 GLN A O 1
ATOM 634 N N . HIS A 1 83 ? -2.236 1.947 16.389 1.00 80.38 83 HIS A N 1
ATOM 635 C CA . HIS A 1 83 ? -2.601 2.705 15.195 1.00 80.38 83 HIS A CA 1
ATOM 636 C C . HIS A 1 83 ? -3.312 4.006 15.551 1.00 80.38 83 HIS A C 1
ATOM 638 O O . HIS A 1 83 ? -4.395 4.012 16.139 1.00 80.38 83 HIS A O 1
ATOM 644 N N . SER A 1 84 ? -2.723 5.127 15.139 1.00 85.12 84 SER A N 1
ATOM 645 C CA . SER A 1 84 ? -3.433 6.402 15.065 1.00 85.12 84 SER A CA 1
ATOM 646 C C . SER A 1 84 ? -4.337 6.445 13.827 1.00 85.12 84 SER A C 1
ATOM 648 O O . SER A 1 84 ? -4.172 5.672 12.880 1.00 85.12 84 SER A O 1
ATOM 650 N N . SER A 1 85 ? -5.269 7.398 13.781 1.00 81.25 85 SER A N 1
ATOM 651 C CA . SER A 1 85 ? -6.113 7.619 12.599 1.00 81.25 85 SER A CA 1
ATOM 652 C C . SER A 1 85 ? -5.296 7.878 11.326 1.00 81.25 85 SER A C 1
ATOM 654 O O . SER A 1 85 ? -5.675 7.412 10.255 1.00 81.25 85 SER A O 1
ATOM 656 N N . GLN A 1 86 ? -4.150 8.557 11.433 1.00 82.69 86 GLN A N 1
ATOM 657 C CA . GLN A 1 86 ? -3.247 8.801 10.306 1.00 82.69 86 GLN A CA 1
ATOM 658 C C . GLN A 1 86 ? -2.586 7.511 9.798 1.00 82.69 86 GLN A C 1
ATOM 660 O O . GLN A 1 86 ? -2.487 7.307 8.590 1.00 82.69 86 GLN A O 1
ATOM 665 N N . MET A 1 87 ? -2.204 6.605 10.701 1.00 88.12 87 MET A N 1
ATOM 666 C CA . MET A 1 87 ? -1.636 5.302 10.337 1.00 88.12 87 MET A CA 1
ATOM 667 C C . MET A 1 87 ? -2.667 4.419 9.624 1.00 88.12 87 MET A C 1
ATOM 669 O O . MET A 1 87 ? -2.352 3.783 8.621 1.00 88.12 87 MET A O 1
ATOM 673 N N . LEU A 1 88 ? -3.927 4.439 10.073 1.00 85.75 88 LEU A N 1
ATOM 674 C CA . LEU A 1 88 ? -5.017 3.729 9.392 1.00 85.75 88 LEU A CA 1
ATOM 675 C C . LEU A 1 88 ? -5.275 4.276 7.982 1.00 85.75 88 LEU A C 1
ATOM 677 O O . LEU A 1 88 ? -5.592 3.506 7.077 1.00 85.75 88 LEU A O 1
ATOM 681 N N . LEU A 1 89 ? -5.101 5.583 7.763 1.00 87.00 89 LEU A N 1
ATOM 682 C CA . LEU A 1 89 ? -5.192 6.171 6.423 1.00 87.00 89 LEU A CA 1
ATOM 683 C C . LEU A 1 89 ? -4.057 5.695 5.508 1.00 87.00 89 LEU A C 1
ATOM 685 O O . LEU A 1 89 ? -4.315 5.416 4.340 1.00 87.00 89 LEU A O 1
ATOM 689 N N . LEU A 1 90 ? -2.835 5.569 6.031 1.00 89.19 90 LEU A N 1
ATOM 690 C CA . LEU A 1 90 ? -1.685 5.027 5.298 1.00 89.19 90 LEU A CA 1
ATOM 691 C C . LEU A 1 90 ? -1.884 3.557 4.921 1.00 89.19 90 LEU A C 1
ATOM 693 O O . LEU A 1 90 ? -1.675 3.188 3.767 1.00 89.19 90 LEU A O 1
ATOM 697 N N . ILE A 1 91 ? -2.362 2.731 5.858 1.00 90.62 91 ILE A N 1
ATOM 698 C CA . ILE A 1 91 ? -2.717 1.334 5.567 1.00 90.62 91 ILE A CA 1
ATOM 699 C C . ILE A 1 91 ? -3.836 1.275 4.523 1.00 90.62 91 ILE A C 1
ATOM 701 O O . ILE A 1 91 ? -3.782 0.467 3.598 1.00 90.62 91 ILE A O 1
ATOM 705 N N . GLY A 1 92 ? -4.836 2.153 4.636 1.00 88.44 92 GLY A N 1
ATOM 706 C CA . GLY A 1 92 ? -5.913 2.245 3.658 1.00 88.44 92 GLY A CA 1
ATOM 707 C C . GLY A 1 92 ? -5.427 2.638 2.263 1.00 88.44 92 GLY A C 1
ATOM 708 O O . GLY A 1 92 ? -5.908 2.082 1.280 1.00 88.44 92 GLY A O 1
ATOM 709 N N . GLN A 1 93 ? -4.445 3.538 2.171 1.00 89.62 93 GLN A N 1
ATOM 710 C CA . GLN A 1 93 ? -3.807 3.902 0.906 1.00 89.62 93 GLN A CA 1
ATOM 711 C C . GLN A 1 93 ? -3.029 2.723 0.313 1.00 89.62 93 GLN A C 1
ATOM 713 O O . GLN A 1 93 ? -3.200 2.423 -0.863 1.00 89.62 93 GLN A O 1
ATOM 718 N N . LEU A 1 94 ? -2.242 2.009 1.127 1.00 91.75 94 LEU A N 1
ATOM 719 C CA . LEU A 1 94 ? -1.551 0.793 0.692 1.00 91.75 94 LEU A CA 1
ATOM 720 C C . LEU A 1 94 ? -2.545 -0.242 0.151 1.00 91.75 94 LEU A C 1
ATOM 722 O O . LEU A 1 94 ? -2.331 -0.805 -0.919 1.00 91.75 94 LEU A O 1
ATOM 726 N N . LEU A 1 95 ? -3.647 -0.472 0.867 1.00 90.44 95 LEU A N 1
ATOM 727 C CA . LEU A 1 95 ? -4.684 -1.405 0.444 1.00 90.44 95 LEU A CA 1
ATOM 728 C C . LEU A 1 95 ? -5.312 -0.984 -0.890 1.00 90.44 95 LEU A C 1
ATOM 730 O O . LEU A 1 95 ? -5.455 -1.811 -1.787 1.00 90.44 95 LEU A O 1
ATOM 734 N N . LEU A 1 96 ? -5.657 0.296 -1.033 1.00 87.25 96 LEU A N 1
ATOM 735 C CA . LEU A 1 96 ? -6.180 0.856 -2.277 1.00 87.25 96 LEU A CA 1
ATOM 736 C C . LEU A 1 96 ? -5.219 0.640 -3.443 1.00 87.25 96 LEU A C 1
ATOM 738 O O . LEU A 1 96 ? -5.622 0.110 -4.476 1.00 87.25 96 LEU A O 1
ATOM 742 N 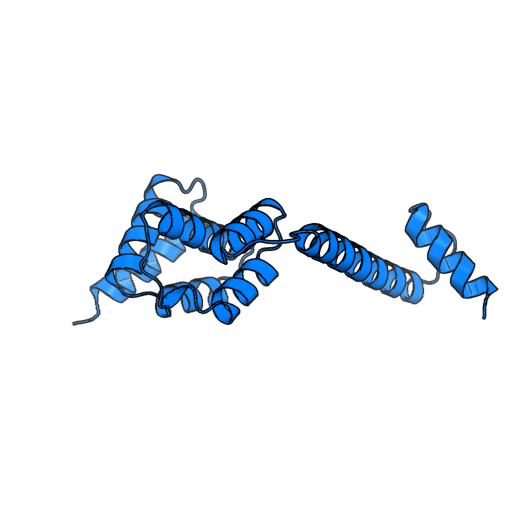N . ASP A 1 97 ? -3.948 0.978 -3.252 1.00 86.81 97 ASP A N 1
ATOM 743 C CA . ASP A 1 97 ? -2.932 0.862 -4.291 1.00 86.81 97 ASP A CA 1
ATOM 744 C C . ASP A 1 97 ? -2.687 -0.603 -4.701 1.00 86.81 97 ASP A C 1
ATOM 746 O O . ASP A 1 97 ? -2.407 -0.882 -5.870 1.00 86.81 97 ASP A O 1
ATOM 750 N N . LEU A 1 98 ? -2.817 -1.557 -3.769 1.00 87.31 98 LEU A N 1
ATOM 751 C CA . LEU A 1 98 ? -2.779 -2.993 -4.073 1.00 87.31 98 LEU A CA 1
ATOM 752 C C . LEU A 1 98 ? -3.967 -3.404 -4.952 1.00 87.31 98 LEU A C 1
ATOM 754 O O . LEU A 1 98 ? -3.770 -4.066 -5.975 1.00 87.31 98 LEU A O 1
ATOM 758 N N . LEU A 1 99 ? -5.184 -2.983 -4.594 1.00 83.62 99 LEU A N 1
ATOM 759 C CA . LEU A 1 99 ? -6.401 -3.301 -5.351 1.00 83.62 99 LEU A CA 1
ATOM 760 C C . LEU A 1 99 ? -6.393 -2.664 -6.748 1.00 83.62 99 LEU A C 1
ATOM 762 O O . LEU A 1 99 ? -6.708 -3.326 -7.735 1.00 83.62 99 LEU A O 1
ATOM 766 N N . GLU A 1 100 ? -5.970 -1.404 -6.871 1.00 82.12 100 GLU A N 1
ATOM 7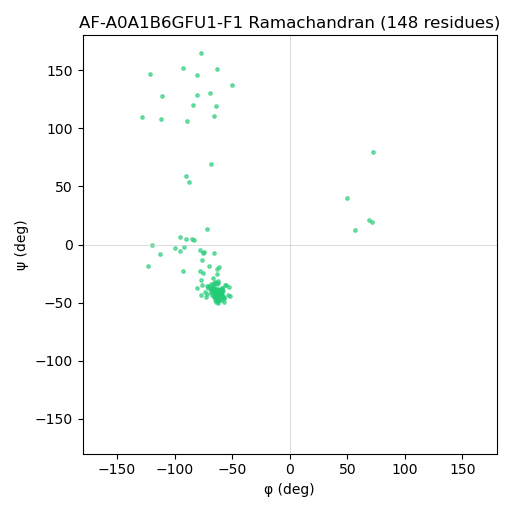67 C CA . GLU A 1 100 ? -5.867 -0.717 -8.167 1.00 82.12 100 GLU A CA 1
ATOM 768 C C . GLU A 1 100 ? -4.845 -1.374 -9.105 1.00 82.12 100 GLU A C 1
ATOM 770 O O . GLU A 1 100 ? -4.978 -1.307 -10.329 1.00 82.12 100 GLU A O 1
ATOM 775 N N . ARG A 1 101 ? -3.851 -2.066 -8.541 1.00 81.75 101 ARG A N 1
ATOM 776 C CA . ARG A 1 101 ? -2.851 -2.844 -9.285 1.00 81.75 101 ARG A CA 1
ATOM 777 C C . ARG A 1 101 ? -3.255 -4.302 -9.518 1.00 81.75 101 ARG A C 1
ATOM 779 O O . ARG A 1 101 ? -2.453 -5.060 -10.061 1.00 81.75 101 ARG A O 1
ATOM 786 N N . GLY A 1 102 ? -4.469 -4.699 -9.127 1.00 80.50 102 GLY A N 1
ATOM 787 C CA . GLY A 1 102 ? -4.976 -6.069 -9.258 1.00 80.50 102 GLY A CA 1
ATOM 788 C C . GLY A 1 102 ? -4.281 -7.079 -8.338 1.00 80.50 102 GLY A C 1
ATOM 789 O O . GLY A 1 102 ? -4.284 -8.277 -8.619 1.00 80.50 102 GLY A O 1
ATOM 790 N N . GLN A 1 103 ? -3.648 -6.616 -7.256 1.00 80.94 103 GLN A N 1
ATOM 791 C CA . GLN A 1 103 ? -2.996 -7.461 -6.251 1.00 80.94 103 GLN A CA 1
ATOM 792 C C . GLN A 1 103 ? -3.992 -7.894 -5.164 1.00 80.94 103 GLN A C 1
ATOM 794 O O . GLN A 1 103 ? -3.758 -7.717 -3.969 1.00 80.94 103 GLN A O 1
ATOM 799 N N . ASP A 1 104 ? -5.108 -8.485 -5.594 1.00 81.81 104 ASP A N 1
ATOM 800 C CA . ASP A 1 104 ? -6.260 -8.818 -4.744 1.00 81.81 104 ASP A CA 1
ATOM 801 C C . ASP A 1 104 ? -5.891 -9.754 -3.586 1.00 81.81 104 ASP A C 1
ATOM 803 O O . ASP A 1 104 ? -6.359 -9.578 -2.463 1.00 81.81 104 ASP A O 1
ATOM 807 N N . ILE A 1 105 ? -5.014 -10.729 -3.851 1.00 82.69 105 ILE A N 1
ATOM 808 C CA . ILE A 1 105 ? -4.552 -11.707 -2.857 1.00 82.69 105 ILE A CA 1
ATOM 809 C C . ILE A 1 105 ? -3.786 -10.993 -1.742 1.00 82.69 105 ILE A C 1
ATOM 811 O O . ILE A 1 105 ? -4.109 -11.158 -0.570 1.00 82.69 105 ILE A O 1
ATOM 815 N N . SER A 1 106 ? -2.825 -10.141 -2.100 1.00 85.62 106 SER A N 1
ATOM 816 C CA . SER A 1 106 ? -2.017 -9.397 -1.131 1.00 85.62 106 SER A CA 1
ATOM 817 C C . SER A 1 106 ? -2.847 -8.389 -0.335 1.00 85.62 106 SER A C 1
ATOM 819 O O . SER A 1 106 ? -2.630 -8.222 0.862 1.00 85.62 106 SER A O 1
ATOM 821 N N . ALA A 1 107 ? -3.832 -7.748 -0.969 1.00 86.19 107 ALA A N 1
ATOM 822 C CA . ALA A 1 107 ? -4.770 -6.870 -0.276 1.00 86.19 107 ALA A CA 1
ATOM 823 C C . ALA A 1 107 ? -5.645 -7.642 0.728 1.00 86.19 107 ALA A C 1
ATOM 825 O O . ALA A 1 107 ? -5.856 -7.195 1.857 1.00 86.19 107 ALA A O 1
ATOM 826 N N . GLN A 1 108 ? -6.127 -8.828 0.344 1.00 82.50 108 GLN A N 1
ATOM 827 C CA . GLN A 1 108 ? -6.901 -9.692 1.230 1.00 82.50 108 GLN A CA 1
ATOM 828 C C . GLN A 1 108 ? -6.060 -10.200 2.409 1.00 82.50 108 GLN A C 1
ATOM 830 O O . GLN A 1 108 ? -6.542 -10.189 3.541 1.00 82.50 108 GLN A O 1
ATOM 835 N N . GLU A 1 109 ? -4.818 -10.618 2.164 1.00 87.88 109 GLU A N 1
ATOM 836 C CA . GLU A 1 109 ? -3.875 -11.035 3.208 1.00 87.88 109 GLU A CA 1
ATOM 837 C C . GLU A 1 109 ? -3.600 -9.892 4.193 1.00 87.88 109 GLU A C 1
ATOM 839 O O . GLU A 1 109 ? -3.706 -10.091 5.403 1.00 87.88 109 GLU A O 1
ATOM 844 N N . LEU A 1 110 ? -3.351 -8.676 3.692 1.00 88.62 110 LEU A N 1
ATOM 845 C CA . LEU A 1 110 ? -3.159 -7.484 4.522 1.00 88.62 110 LEU A CA 1
ATOM 846 C C . LEU A 1 110 ? -4.367 -7.221 5.433 1.00 88.62 110 LEU A C 1
ATOM 848 O O . LEU A 1 110 ? -4.204 -6.991 6.629 1.00 88.62 110 LEU A O 1
ATOM 852 N N . LEU A 1 111 ? -5.584 -7.305 4.890 1.00 85.69 111 LEU A N 1
ATOM 853 C CA . LEU A 1 111 ? -6.815 -7.134 5.663 1.00 85.69 111 LEU A CA 1
ATOM 854 C C . LEU A 1 111 ? -7.042 -8.232 6.710 1.00 85.69 111 LEU A C 1
ATOM 856 O O . LEU A 1 111 ? -7.627 -7.962 7.756 1.00 85.69 111 LEU A O 1
ATOM 860 N N . GLN A 1 112 ? -6.615 -9.466 6.438 1.00 85.25 112 GLN A N 1
ATOM 861 C CA . GLN A 1 112 ? -6.737 -10.583 7.382 1.00 85.25 112 GLN A CA 1
ATOM 862 C C . GLN A 1 112 ? -5.727 -10.514 8.528 1.00 85.25 112 GLN A C 1
ATOM 864 O O . GLN A 1 112 ? -5.975 -11.092 9.585 1.00 85.25 112 GLN A O 1
ATOM 869 N N . LEU A 1 113 ? -4.603 -9.830 8.317 1.00 85.81 113 LEU A N 1
ATOM 870 C CA . LEU A 1 113 ? -3.565 -9.638 9.328 1.00 85.81 113 LEU A CA 1
ATOM 871 C C . LEU A 1 113 ? -3.923 -8.558 10.354 1.00 85.81 113 LEU A C 1
ATOM 873 O O . LEU A 1 113 ? -3.388 -8.564 11.461 1.00 85.81 113 LEU A O 1
ATOM 877 N N . LEU A 1 114 ? -4.813 -7.633 10.000 1.00 84.12 114 LEU A N 1
ATOM 878 C CA . LEU A 1 114 ? -5.234 -6.550 10.881 1.00 84.12 114 LEU A CA 1
ATOM 879 C C . LEU A 1 114 ? -6.302 -7.027 11.880 1.00 84.12 114 LEU A C 1
ATOM 881 O O . LEU A 1 114 ? -7.164 -7.836 11.523 1.00 84.12 114 LEU A O 1
ATOM 885 N N . PRO A 1 115 ? -6.314 -6.487 13.115 1.00 85.00 115 PRO A N 1
ATOM 886 C CA . PRO A 1 115 ? -7.447 -6.634 14.023 1.00 85.00 115 PRO A CA 1
ATOM 887 C C . PRO A 1 115 ? -8.762 -6.255 13.330 1.00 85.00 115 PRO A C 1
ATOM 889 O O . PRO A 1 115 ? -8.821 -5.258 12.607 1.00 85.00 115 PRO A O 1
ATOM 892 N N . SER A 1 116 ? -9.816 -7.044 13.558 1.00 79.75 116 SER A N 1
ATOM 893 C CA . SER A 1 116 ? -11.102 -6.932 12.853 1.00 79.75 116 SER A CA 1
ATOM 894 C C . SER A 1 116 ? -11.671 -5.512 12.883 1.00 79.75 116 SER A C 1
ATOM 896 O O . SER A 1 116 ? -12.108 -4.992 11.859 1.00 79.75 116 SER A O 1
ATOM 898 N N . GLU A 1 117 ? -11.624 -4.855 14.040 1.00 82.88 117 GLU A N 1
ATOM 899 C CA . GLU A 1 117 ? -12.135 -3.498 14.227 1.00 82.88 117 GLU A CA 1
ATOM 900 C C . GLU A 1 117 ? -11.379 -2.479 13.363 1.00 82.88 117 GLU A C 1
ATOM 902 O O . GLU A 1 117 ? -11.992 -1.590 12.773 1.00 82.88 117 GLU A O 1
ATOM 907 N N . LEU A 1 118 ? -10.057 -2.630 13.241 1.00 83.62 118 LEU A N 1
ATOM 908 C CA . LEU A 1 118 ? -9.218 -1.750 12.427 1.00 83.62 118 LEU A CA 1
ATOM 909 C C . LEU A 1 118 ? -9.410 -2.017 10.937 1.00 83.62 118 LEU A C 1
ATOM 911 O O . LEU A 1 118 ? -9.511 -1.074 10.156 1.00 83.62 118 LEU A O 1
ATOM 915 N N . ALA A 1 119 ? -9.512 -3.290 10.547 1.00 82.50 119 ALA A N 1
ATOM 916 C CA . ALA A 1 119 ? -9.801 -3.677 9.171 1.00 82.50 119 ALA A CA 1
ATOM 917 C C . ALA A 1 119 ? -11.142 -3.086 8.704 1.00 82.50 119 ALA A C 1
ATOM 919 O O . ALA A 1 119 ? -11.215 -2.513 7.618 1.00 82.50 119 ALA A O 1
ATOM 920 N N . VAL A 1 120 ? -12.181 -3.144 9.548 1.00 79.25 120 VAL A N 1
ATOM 921 C CA . VAL A 1 120 ? -13.484 -2.520 9.269 1.00 79.25 120 VAL A CA 1
ATOM 922 C C . VAL A 1 120 ? -13.350 -1.003 9.138 1.00 79.25 120 VAL A C 1
ATOM 924 O O . VAL A 1 120 ? -13.803 -0.455 8.136 1.00 79.25 120 VAL A O 1
ATOM 927 N N . GLN A 1 121 ? -12.675 -0.328 10.075 1.00 79.38 121 GLN A N 1
ATOM 928 C CA . GLN A 1 121 ? -12.465 1.126 10.004 1.00 79.38 121 GLN A CA 1
ATOM 929 C C . GLN A 1 121 ? -11.708 1.552 8.739 1.00 79.38 121 GLN A C 1
ATOM 931 O O . GLN A 1 121 ? -12.050 2.555 8.111 1.00 79.38 121 GLN A O 1
ATOM 936 N N . ILE A 1 122 ? -10.689 0.793 8.332 1.00 84.56 122 ILE A N 1
ATOM 937 C CA . ILE A 1 122 ? -9.950 1.038 7.089 1.00 84.56 122 ILE A CA 1
ATOM 938 C C . ILE A 1 122 ? -10.877 0.873 5.885 1.00 84.56 122 ILE A C 1
ATOM 940 O O . ILE A 1 122 ? -10.920 1.748 5.021 1.00 84.56 122 ILE A O 1
ATOM 944 N N . CYS A 1 123 ? -11.661 -0.204 5.840 1.00 81.00 123 CYS A N 1
ATOM 945 C CA . CYS A 1 123 ? -12.631 -0.425 4.775 1.00 81.00 123 CYS A CA 1
ATOM 946 C C . CYS A 1 123 ? -13.677 0.699 4.700 1.00 81.00 123 CYS A C 1
ATOM 948 O O . CYS A 1 123 ? -13.937 1.200 3.610 1.00 81.00 123 CYS A O 1
ATOM 950 N N . GLU A 1 124 ? -14.233 1.153 5.824 1.00 77.19 124 GLU A N 1
ATOM 951 C CA . GLU A 1 124 ? -15.172 2.285 5.874 1.00 77.19 124 GLU A CA 1
ATOM 952 C C . GLU A 1 124 ? -14.531 3.593 5.378 1.00 77.19 124 GLU A C 1
ATOM 954 O O . GLU A 1 124 ? -15.117 4.322 4.56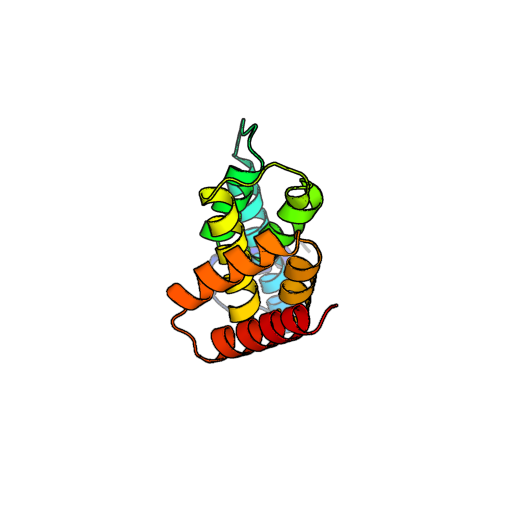9 1.00 77.19 124 GLU A O 1
ATOM 959 N N . ASN A 1 125 ? -13.288 3.861 5.788 1.00 77.25 125 ASN A N 1
ATOM 960 C CA . ASN A 1 125 ? -12.515 5.011 5.315 1.00 77.25 125 ASN A CA 1
ATOM 961 C C . ASN A 1 125 ? -12.259 4.963 3.805 1.00 77.25 125 ASN A C 1
ATOM 963 O O . ASN A 1 125 ? -12.220 6.003 3.148 1.00 77.25 125 ASN A O 1
ATOM 967 N N . ILE A 1 126 ? -12.100 3.770 3.234 1.00 77.56 126 ILE A N 1
ATOM 968 C CA . ILE A 1 126 ? -11.939 3.619 1.790 1.00 77.56 126 ILE A CA 1
ATOM 969 C C . ILE A 1 126 ? -13.279 3.769 1.073 1.00 77.56 126 ILE A C 1
ATOM 971 O O . ILE A 1 126 ? -13.342 4.482 0.076 1.00 77.56 126 ILE A O 1
ATOM 975 N N . LEU A 1 127 ? -14.363 3.175 1.579 1.00 71.50 127 LEU A N 1
ATOM 976 C CA . LEU A 1 127 ? -15.700 3.301 0.982 1.00 71.50 127 LEU A CA 1
ATOM 977 C C . LEU A 1 127 ? -16.134 4.767 0.840 1.00 71.50 127 LEU A C 1
ATOM 979 O O . LEU A 1 127 ? -16.792 5.124 -0.134 1.00 71.50 127 LEU A O 1
ATOM 983 N N . THR A 1 128 ? -15.740 5.628 1.781 1.00 68.56 128 THR A N 1
ATOM 984 C CA . THR A 1 128 ? -16.044 7.068 1.735 1.00 68.56 128 THR A CA 1
ATOM 985 C C . THR A 1 128 ? -15.177 7.860 0.746 1.00 68.56 128 THR A C 1
ATOM 987 O O . THR A 1 128 ? -15.514 9.001 0.430 1.00 68.56 128 THR A O 1
ATOM 990 N N . ARG A 1 129 ? -14.078 7.282 0.238 1.00 65.12 129 ARG A N 1
ATOM 991 C CA . ARG A 1 129 ? -13.070 7.975 -0.591 1.00 65.12 129 ARG A CA 1
ATOM 992 C C . ARG A 1 129 ? -12.827 7.344 -1.965 1.00 65.12 129 ARG A C 1
ATOM 994 O O . ARG A 1 129 ? -12.273 8.012 -2.837 1.00 65.12 129 ARG A O 1
ATOM 1001 N N . ALA A 1 130 ? -13.211 6.087 -2.168 1.00 60.38 130 ALA A N 1
ATOM 1002 C CA . ALA A 1 130 ? -12.938 5.346 -3.390 1.00 60.38 130 ALA A CA 1
ATOM 1003 C C . ALA A 1 130 ? -13.746 5.897 -4.574 1.00 60.38 130 ALA A C 1
ATOM 1005 O O . ALA A 1 130 ? -14.963 6.060 -4.507 1.00 60.38 130 ALA A O 1
ATOM 1006 N N . GLN A 1 131 ? -13.051 6.146 -5.685 1.00 60.53 131 GLN A N 1
ATOM 1007 C CA . GLN A 1 131 ? -13.644 6.620 -6.944 1.00 60.53 131 GLN A CA 1
ATOM 1008 C C . GLN A 1 131 ? -13.851 5.486 -7.965 1.00 60.53 131 GLN A C 1
ATOM 1010 O O . GLN A 1 131 ? -14.395 5.716 -9.043 1.00 60.53 131 GLN A O 1
ATOM 1015 N N . SER A 1 132 ? -13.434 4.257 -7.631 1.00 62.34 132 SER A N 1
ATOM 1016 C CA . SER A 1 132 ? -13.496 3.084 -8.508 1.00 62.34 132 SER A CA 1
ATOM 1017 C C . SER A 1 132 ? -14.516 2.051 -8.022 1.00 62.34 132 SER A C 1
ATOM 1019 O O . SER A 1 132 ? -14.464 1.588 -6.883 1.00 62.34 132 SER A O 1
ATOM 1021 N N . VAL A 1 133 ? -15.425 1.640 -8.915 1.00 66.38 133 VAL A N 1
ATOM 1022 C CA . VAL A 1 133 ? -16.493 0.663 -8.626 1.00 66.38 133 VAL A CA 1
ATOM 1023 C C . VAL A 1 133 ? -15.941 -0.739 -8.338 1.00 66.38 133 VAL A C 1
ATOM 1025 O O . VAL A 1 133 ? -16.491 -1.438 -7.490 1.00 66.38 133 VAL A O 1
ATOM 1028 N N . SER A 1 134 ? -14.852 -1.155 -8.995 1.00 62.91 134 SER A N 1
ATOM 1029 C CA . SER A 1 134 ? -14.245 -2.478 -8.770 1.00 62.91 134 SER A CA 1
ATOM 1030 C C . SER A 1 134 ? -13.631 -2.598 -7.373 1.00 62.91 134 SER A C 1
ATOM 1032 O O . SER A 1 134 ? -13.832 -3.602 -6.693 1.00 62.91 134 SER A O 1
ATOM 1034 N N . CYS A 1 135 ? -12.968 -1.536 -6.910 1.00 63.16 135 CYS A N 1
ATOM 1035 C CA . CYS A 1 135 ? -12.420 -1.451 -5.559 1.00 63.16 135 CYS A CA 1
ATOM 1036 C C . CYS A 1 135 ? -13.527 -1.563 -4.494 1.00 63.16 135 CYS A C 1
ATOM 1038 O O . CYS A 1 135 ? -13.426 -2.353 -3.555 1.00 63.16 135 CYS A O 1
ATOM 1040 N N . LEU A 1 136 ? -14.639 -0.842 -4.685 1.00 65.88 136 LEU A N 1
ATOM 1041 C CA . LEU A 1 136 ? -15.794 -0.904 -3.784 1.00 65.88 136 LEU A CA 1
ATOM 1042 C C . LEU A 1 136 ? -16.383 -2.322 -3.688 1.00 65.88 136 LEU A C 1
ATOM 1044 O O . LEU A 1 136 ? -16.745 -2.761 -2.598 1.00 65.88 136 LEU A O 1
ATOM 1048 N N . GLN A 1 137 ? -16.455 -3.065 -4.799 1.00 67.81 137 GLN A N 1
ATOM 1049 C CA . GLN A 1 137 ? -16.991 -4.433 -4.815 1.00 67.81 137 GLN A CA 1
ATOM 1050 C C . GLN A 1 137 ? -16.152 -5.410 -3.979 1.00 67.81 137 GLN A C 1
ATOM 1052 O O . GLN A 1 137 ? -16.714 -6.219 -3.237 1.00 67.81 137 GLN A O 1
ATOM 1057 N N . GLN A 1 138 ? -14.823 -5.322 -4.054 1.00 64.06 138 GLN A N 1
ATOM 1058 C CA . GLN A 1 138 ? -13.924 -6.181 -3.276 1.00 64.06 138 GLN A CA 1
ATOM 1059 C C . GLN A 1 138 ? -13.989 -5.867 -1.777 1.00 64.06 138 GLN A C 1
ATOM 1061 O O . GLN A 1 138 ? -14.018 -6.781 -0.951 1.00 64.06 138 GLN A O 1
ATOM 1066 N N . ILE A 1 139 ? -14.106 -4.584 -1.424 1.00 69.31 139 ILE A N 1
ATOM 1067 C CA . ILE A 1 139 ? -14.262 -4.151 -0.030 1.00 69.31 139 ILE A CA 1
ATOM 1068 C C . ILE A 1 139 ? -15.596 -4.623 0.549 1.00 69.31 139 ILE A C 1
ATOM 1070 O O . ILE A 1 139 ? -15.634 -5.150 1.661 1.00 69.31 139 ILE A O 1
ATOM 1074 N N . VAL A 1 140 ? -16.688 -4.499 -0.210 1.00 70.31 140 VAL A N 1
ATOM 1075 C CA . VAL A 1 140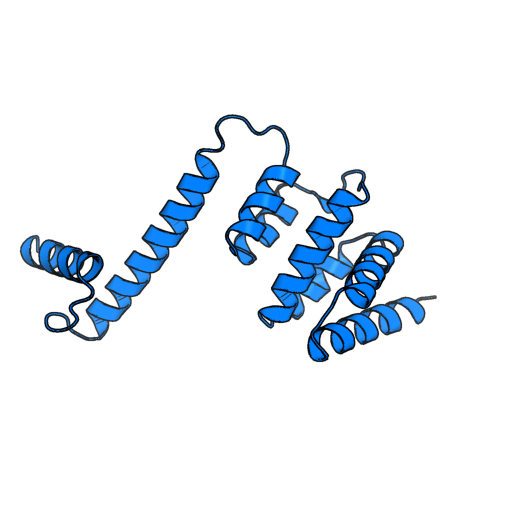 ? -18.003 -5.013 0.199 1.00 70.31 140 VAL A CA 1
ATOM 1076 C C . VAL A 1 140 ? -17.950 -6.522 0.435 1.00 70.31 140 VAL A C 1
ATOM 1078 O O . VAL A 1 140 ? -18.457 -6.989 1.453 1.00 70.31 140 VAL A O 1
ATOM 1081 N N . HIS A 1 141 ? -17.303 -7.281 -0.452 1.00 72.69 141 HIS A N 1
ATOM 1082 C CA . HIS A 1 141 ? -17.156 -8.727 -0.283 1.00 72.69 141 HIS A CA 1
ATOM 1083 C C . HIS A 1 141 ? -16.377 -9.082 0.996 1.00 72.69 141 HIS A C 1
ATOM 1085 O O . HIS A 1 141 ? -16.777 -9.974 1.747 1.00 72.69 141 HIS A O 1
ATOM 1091 N N . PHE A 1 142 ? -15.294 -8.354 1.291 1.00 68.75 142 PHE A N 1
ATOM 1092 C CA . PHE A 1 142 ? -14.551 -8.539 2.535 1.00 68.75 142 PHE A CA 1
ATOM 1093 C C . PHE A 1 142 ? -15.411 -8.236 3.770 1.00 68.75 142 PHE A C 1
ATOM 1095 O O . PHE A 1 142 ? -15.507 -9.084 4.659 1.00 68.75 142 PHE A O 1
ATOM 1102 N N . LEU A 1 143 ? -16.089 -7.086 3.812 1.00 66.38 143 LEU A N 1
ATOM 1103 C CA . LEU A 1 143 ? -16.955 -6.708 4.936 1.00 66.38 143 LEU A CA 1
ATOM 1104 C C . LEU A 1 143 ? -18.086 -7.723 5.158 1.00 66.38 143 LEU A C 1
ATOM 1106 O O . LEU A 1 143 ? -18.353 -8.109 6.295 1.00 66.38 143 LEU A O 1
ATOM 1110 N N . GLN A 1 144 ? -18.699 -8.222 4.081 1.00 68.81 144 GLN A N 1
ATOM 1111 C CA . GLN A 1 144 ? -19.705 -9.285 4.154 1.00 68.81 144 GLN A CA 1
ATOM 1112 C C . GLN A 1 144 ? -19.139 -10.570 4.773 1.00 68.81 144 GLN A C 1
ATOM 1114 O O . GLN A 1 144 ? -19.803 -11.180 5.608 1.00 68.81 144 GLN A O 1
ATOM 1119 N N . SER A 1 145 ? -17.903 -10.948 4.426 1.00 68.69 145 SER A N 1
ATOM 1120 C CA . SER A 1 145 ? -17.246 -12.137 4.989 1.00 68.69 145 SER A CA 1
ATOM 1121 C C . SER A 1 145 ? -16.942 -12.016 6.489 1.00 68.69 145 SER A C 1
ATOM 1123 O O . SER A 1 145 ? -16.936 -13.025 7.198 1.00 68.69 145 SER A O 1
ATOM 1125 N N . GLN A 1 146 ? -16.726 -10.794 6.990 1.00 59.91 146 GLN A N 1
ATOM 1126 C CA . GLN A 1 146 ? -16.523 -10.536 8.419 1.00 59.91 146 GLN A CA 1
ATOM 1127 C C . GLN A 1 146 ? -17.853 -10.492 9.180 1.00 59.91 146 GLN A C 1
ATOM 1129 O O . GLN A 1 146 ? -17.937 -11.043 10.271 1.00 59.91 146 GLN A O 1
ATOM 1134 N N . ALA A 1 147 ? -18.915 -9.934 8.587 1.00 56.41 147 ALA A N 1
ATOM 1135 C CA . ALA A 1 147 ? -20.252 -9.894 9.191 1.00 56.41 147 ALA A CA 1
ATOM 1136 C C . ALA A 1 147 ? -20.876 -11.287 9.412 1.00 56.41 147 ALA A C 1
ATOM 1138 O O . ALA A 1 147 ? -21.790 -11.439 10.218 1.00 56.41 147 ALA A O 1
ATOM 1139 N N . THR A 1 148 ? -20.397 -12.307 8.694 1.00 53.22 148 THR A N 1
ATOM 1140 C CA . THR A 1 148 ? -20.830 -13.705 8.846 1.00 53.22 148 THR A CA 1
ATOM 1141 C C . THR A 1 148 ? -19.999 -14.525 9.836 1.00 53.22 148 THR A C 1
ATOM 1143 O O . THR A 1 148 ? -20.303 -15.704 10.031 1.00 53.22 148 THR A O 1
ATOM 1146 N N . LYS A 1 149 ? -18.948 -13.957 10.448 1.00 47.59 149 LYS A N 1
ATOM 1147 C CA . LYS A 1 149 ? -18.209 -14.642 11.518 1.00 47.59 149 LYS A CA 1
ATOM 1148 C C . LYS A 1 149 ? -18.974 -14.486 12.847 1.00 47.59 149 LYS A C 1
ATOM 1150 O O . LYS A 1 149 ? -19.363 -13.363 13.158 1.00 47.59 149 LYS A O 1
ATOM 1155 N N . PRO A 1 150 ? -19.244 -15.588 13.572 1.00 39.94 150 PRO A N 1
ATOM 1156 C CA . PRO A 1 150 ? -19.981 -15.564 14.836 1.00 39.94 150 PRO A CA 1
ATOM 1157 C C . PRO A 1 150 ? -19.211 -14.883 15.970 1.00 39.94 150 PRO A C 1
ATOM 1159 O O . PRO A 1 150 ? -17.958 -14.909 15.936 1.00 39.94 150 PRO A O 1
#

pLDDT: mean 70.6, std 14.54, range [38.47, 91.75]

Solvent-accessible surface area (backbone atoms only — not comparable to full-atom values): 8731 Å² total; per-residue (Å²): 112,70,69,59,55,52,52,53,52,48,36,75,74,63,75,56,74,89,83,60,57,74,70,57,48,51,52,46,50,51,50,47,50,51,50,49,51,47,48,52,49,48,59,64,58,66,57,77,86,68,95,48,72,64,60,56,39,52,52,28,49,75,72,65,39,55,70,58,26,52,52,46,44,62,73,67,48,61,78,83,50,91,76,48,74,69,52,42,49,51,54,35,49,53,40,48,56,28,44,78,69,67,36,53,67,62,34,50,50,55,48,69,69,39,58,66,71,58,36,49,52,28,48,54,58,39,68,77,65,62,90,47,70,70,59,50,53,55,49,51,54,50,53,54,60,56,73,70,56,132

Foldseek 3Di:
DVVVVVVLVVCLVPVDPPPDDPVSVVVSVVVSVVVVVVVLVVVLVVPPDDPDLQVSLVSCLVVLVLVVSLVSCVVVVVQPDDDDPVNLVSLLSSLVSCVVVVVLVSSLVSLVSHDVVSSVVSLVVCCVPPPDPSSVVSSVVSVVVSVPDD

Nearest PDB structures (foldseek):
  7wb4-assembly1_E  TM=5.336E-01  e=3.261E-01  Xenopus laevis
  7t6d-assembly1_B  TM=4.009E-01  e=1.317E-01  Escherichia coli
  7t6d-assembly1_A  TM=3.279E-01  e=4.777E-02  Escherichia coli
  4zlh-assembly1_A  TM=4.945E-01  e=3.092E-01  Escherichia coli O157:H7
  5jhe-assembly1_A-2  TM=4.887E-01  e=5.227E+00  Saccharomyces cerevisiae S288C

Organism: NCBI:txid1464854

Radius of gyration: 20.12 Å; Cα contacts (8 Å, |Δi|>4): 81; chains: 1; bounding box: 55×25×52 Å

Secondary structure (DSSP, 8-state):
-HHHHHHHHHHHHH---TTS-HHHHHHHHHHHHHHHHHHHHHHHHT--S---HHHHHHHHHHTT-HHHHHHHHHHTTTTSSPPPHHHHHHHHHHHHHHHHTT-HHHHHHHHHHS-HHHHHHHHHHHHTT---HHHHHHHHHHHHHHHT--